Protein AF-A0AAV4AFS2-F1 (afdb_monomer)

Structure (mmCIF, N/CA/C/O backbone):
data_AF-A0AAV4AFS2-F1
#
_entry.id   AF-A0AAV4AFS2-F1
#
loop_
_atom_site.group_PDB
_atom_site.id
_atom_site.type_symbol
_atom_site.label_atom_id
_atom_site.label_alt_id
_atom_site.label_comp_id
_atom_site.label_asym_id
_atom_site.label_entity_id
_atom_site.label_seq_id
_atom_site.pdbx_PDB_ins_code
_atom_site.Cartn_x
_atom_site.Cartn_y
_atom_site.Cartn_z
_atom_site.occupancy
_atom_site.B_iso_or_equiv
_atom_site.auth_seq_id
_atom_site.auth_comp_id
_atom_site.auth_asym_id
_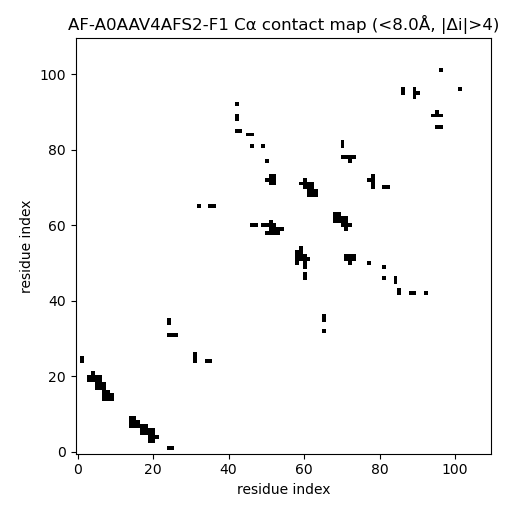atom_site.auth_atom_id
_atom_site.pdbx_PDB_model_num
ATOM 1 N N . MET A 1 1 ? 5.965 -12.114 -16.936 1.00 67.44 1 MET A N 1
ATOM 2 C CA . MET A 1 1 ? 5.368 -10.847 -17.420 1.00 67.44 1 MET A CA 1
ATOM 3 C C . MET A 1 1 ? 6.375 -9.740 -17.116 1.00 67.44 1 MET A C 1
ATOM 5 O O . MET A 1 1 ? 6.983 -9.823 -16.060 1.00 67.44 1 MET A O 1
ATOM 9 N N . TYR A 1 2 ? 6.639 -8.807 -18.039 1.00 82.06 2 TYR A N 1
ATOM 10 C CA . TYR A 1 2 ? 7.698 -7.776 -17.909 1.00 82.06 2 TYR A CA 1
ATOM 11 C C . TYR A 1 2 ? 9.147 -8.294 -17.784 1.00 82.06 2 TYR A C 1
ATOM 13 O O . TYR A 1 2 ? 9.970 -7.682 -17.113 1.00 82.06 2 TYR A O 1
ATOM 21 N N . TRP A 1 3 ? 9.475 -9.402 -18.455 1.00 81.25 3 TRP A N 1
ATOM 22 C CA . TRP A 1 3 ? 10.865 -9.861 -18.563 1.00 81.25 3 TRP A CA 1
ATOM 23 C C . TRP A 1 3 ? 11.647 -8.975 -19.545 1.00 81.25 3 TRP A C 1
ATOM 25 O O . TRP A 1 3 ? 11.050 -8.503 -20.514 1.00 81.25 3 TRP A O 1
ATOM 35 N N . GLU A 1 4 ? 12.938 -8.739 -19.280 1.00 86.75 4 GLU A N 1
ATOM 36 C CA . GLU A 1 4 ? 13.863 -8.009 -20.178 1.00 86.75 4 GLU A CA 1
ATOM 37 C C . GLU A 1 4 ? 13.342 -6.636 -20.650 1.00 86.75 4 GLU A C 1
ATOM 39 O O . GLU A 1 4 ? 13.499 -6.226 -21.798 1.00 86.75 4 GLU A O 1
ATOM 44 N N . GLN A 1 5 ? 12.674 -5.903 -19.759 1.00 87.81 5 GLN A N 1
ATOM 45 C CA . GLN A 1 5 ? 12.189 -4.559 -20.063 1.00 87.81 5 GLN A CA 1
ATOM 46 C C . GLN A 1 5 ? 13.352 -3.566 -20.079 1.00 87.81 5 GLN A C 1
ATOM 48 O O . GLN A 1 5 ? 14.145 -3.530 -19.144 1.00 87.81 5 GLN A O 1
ATOM 53 N N . THR A 1 6 ? 13.376 -2.680 -21.071 1.00 92.25 6 THR A N 1
ATOM 54 C CA . THR A 1 6 ? 14.278 -1.522 -21.104 1.00 92.25 6 THR A CA 1
ATOM 55 C C . THR A 1 6 ? 13.487 -0.223 -21.203 1.00 92.25 6 THR A C 1
ATOM 57 O O . THR A 1 6 ? 12.460 -0.183 -21.885 1.00 92.25 6 THR A O 1
ATOM 60 N N . ALA A 1 7 ? 13.980 0.858 -20.604 1.00 91.56 7 ALA A N 1
ATOM 61 C CA . ALA A 1 7 ? 13.413 2.197 -20.756 1.00 91.56 7 ALA A CA 1
ATOM 62 C C . ALA A 1 7 ? 14.498 3.249 -21.006 1.00 91.56 7 ALA A C 1
ATOM 64 O O . ALA A 1 7 ? 15.646 3.086 -20.600 1.00 91.56 7 ALA A O 1
ATOM 65 N N . ALA A 1 8 ? 14.113 4.348 -21.651 1.00 92.94 8 ALA A N 1
ATOM 66 C CA . ALA A 1 8 ? 14.942 5.531 -21.847 1.00 92.94 8 ALA A CA 1
ATOM 67 C C . ALA A 1 8 ? 14.123 6.785 -21.517 1.00 92.94 8 ALA A C 1
ATOM 69 O O . ALA A 1 8 ? 12.909 6.819 -21.733 1.00 92.94 8 ALA A O 1
ATOM 70 N N . MET A 1 9 ? 14.780 7.824 -21.008 1.00 91.69 9 MET A N 1
ATOM 71 C CA . MET A 1 9 ? 14.153 9.119 -20.752 1.00 91.69 9 MET A CA 1
ATOM 72 C C . MET A 1 9 ? 14.247 9.989 -22.004 1.00 91.69 9 MET A C 1
ATOM 74 O O . MET A 1 9 ? 15.318 10.108 -22.600 1.00 91.69 9 MET A O 1
ATOM 78 N N . ARG A 1 10 ? 13.138 10.624 -22.394 1.00 93.56 10 ARG A N 1
ATOM 79 C CA . ARG A 1 10 ? 13.121 11.633 -23.460 1.00 93.56 10 ARG A CA 1
ATOM 80 C C . ARG A 1 10 ? 12.899 13.013 -22.853 1.00 93.56 10 ARG A C 1
ATOM 82 O O . ARG A 1 10 ? 11.884 13.229 -22.198 1.00 93.56 10 ARG A O 1
ATOM 89 N N . ILE A 1 11 ? 13.830 13.929 -23.101 1.00 95.12 11 ILE A N 1
ATOM 90 C CA . ILE A 1 11 ? 13.741 15.342 -22.720 1.00 95.12 11 ILE A CA 1
ATOM 91 C C . ILE A 1 11 ? 13.826 16.148 -24.014 1.00 95.12 11 ILE A C 1
ATOM 93 O O . ILE A 1 11 ? 14.837 16.090 -24.715 1.00 95.12 11 ILE A O 1
ATOM 97 N N . GLU A 1 12 ? 12.745 16.854 -24.347 1.00 94.00 12 GLU A N 1
ATOM 98 C CA . GLU A 1 12 ? 12.582 17.538 -25.637 1.00 94.00 12 GLU A CA 1
ATOM 99 C C . GLU A 1 12 ? 12.870 16.583 -26.816 1.00 94.00 12 GLU A C 1
ATOM 101 O O . GLU A 1 12 ? 12.213 15.549 -26.957 1.00 94.00 12 GLU A O 1
ATOM 106 N N . ASN A 1 13 ? 13.884 16.899 -27.629 1.00 93.88 13 ASN A N 1
ATOM 107 C CA . ASN A 1 13 ? 14.306 16.120 -28.794 1.00 93.88 13 ASN A CA 1
ATOM 108 C C . ASN A 1 13 ? 15.500 15.192 -28.510 1.00 93.88 13 ASN A C 1
ATOM 110 O O . ASN A 1 13 ? 16.080 14.640 -29.444 1.00 93.88 13 ASN A O 1
ATOM 114 N N . LYS A 1 14 ? 15.901 15.021 -27.244 1.00 94.75 14 LYS A N 1
ATOM 115 C CA . LYS A 1 14 ? 16.997 14.128 -26.847 1.00 94.75 14 LYS A CA 1
ATOM 116 C C . LYS A 1 14 ? 16.454 12.922 -26.088 1.00 94.75 14 LYS A C 1
ATOM 118 O O . LYS A 1 14 ? 15.646 13.061 -25.172 1.00 94.75 14 LYS A O 1
ATOM 123 N N . THR A 1 15 ? 16.938 11.736 -26.442 1.00 95.94 15 THR A N 1
ATOM 124 C CA . THR A 1 15 ? 16.624 10.478 -25.754 1.00 95.94 15 THR A CA 1
ATOM 125 C C . THR A 1 15 ? 17.893 9.925 -25.120 1.00 95.94 15 THR A C 1
ATOM 127 O O . THR A 1 15 ? 18.946 9.910 -25.758 1.00 95.94 15 THR A O 1
ATOM 130 N N . SER A 1 16 ? 17.809 9.514 -23.854 1.00 95.25 16 SER A N 1
ATOM 131 C CA . SER A 1 16 ? 18.915 8.859 -23.155 1.00 95.25 16 SER A CA 1
ATOM 132 C C . SER A 1 16 ? 19.219 7.486 -23.757 1.00 95.25 16 SER A C 1
ATOM 134 O O . SER A 1 16 ? 18.454 6.950 -24.558 1.00 95.25 16 SER A O 1
ATOM 136 N N . THR A 1 17 ? 20.306 6.862 -23.314 1.00 95.88 17 THR A N 1
ATOM 137 C CA . THR A 1 17 ? 20.506 5.432 -23.555 1.00 95.88 17 THR A CA 1
ATOM 138 C C . THR A 1 17 ? 19.410 4.616 -22.870 1.00 95.88 17 THR A C 1
ATOM 140 O O . THR A 1 17 ? 18.842 5.034 -21.852 1.00 95.88 17 THR A O 1
ATOM 143 N N . PHE A 1 18 ? 19.102 3.460 -23.453 1.00 94.31 18 PHE A N 1
ATOM 144 C CA . PHE A 1 18 ? 18.205 2.486 -22.847 1.00 94.31 18 PHE A CA 1
ATOM 145 C C . PHE A 1 18 ? 18.883 1.825 -21.650 1.00 94.31 18 PHE A C 1
ATOM 147 O O . PHE A 1 18 ? 20.070 1.503 -21.698 1.00 94.31 18 PHE A O 1
ATOM 154 N N . GLN A 1 19 ? 18.113 1.631 -20.585 1.00 92.94 19 GLN A N 1
ATOM 155 C CA . GLN A 1 19 ? 18.536 0.925 -19.385 1.00 92.94 19 GLN A CA 1
ATOM 156 C C . GLN A 1 19 ? 17.535 -0.160 -19.017 1.00 92.94 19 GLN A C 1
ATOM 158 O O . GLN A 1 19 ? 16.328 0.019 -19.198 1.00 92.94 19 GLN A O 1
ATOM 163 N N . ASP A 1 20 ? 18.043 -1.252 -18.457 1.00 93.31 20 ASP A N 1
ATOM 164 C CA . ASP A 1 20 ? 17.226 -2.364 -17.988 1.00 93.31 20 ASP A CA 1
ATOM 165 C C . ASP A 1 20 ? 16.371 -1.953 -16.784 1.00 93.31 20 ASP A C 1
ATOM 167 O O . ASP A 1 20 ? 16.862 -1.446 -15.769 1.00 93.31 20 ASP A O 1
ATOM 171 N N . ILE A 1 21 ? 15.075 -2.233 -16.872 1.00 91.00 21 ILE A N 1
ATOM 172 C CA . ILE A 1 21 ? 14.127 -2.064 -15.779 1.00 91.00 21 ILE A CA 1
ATOM 173 C C . ILE A 1 21 ? 14.147 -3.325 -14.923 1.00 91.00 21 ILE A C 1
ATOM 175 O O . ILE A 1 21 ? 13.644 -4.378 -15.306 1.00 91.00 21 ILE A O 1
ATOM 179 N N . LYS A 1 22 ? 14.718 -3.201 -13.723 1.00 88.56 22 LYS A N 1
ATOM 180 C CA . LYS A 1 22 ? 14.829 -4.310 -12.761 1.00 88.56 22 LYS A CA 1
ATOM 181 C C . LYS A 1 22 ? 13.601 -4.469 -11.865 1.00 88.56 22 LYS A C 1
ATOM 183 O O . LYS A 1 22 ? 13.382 -5.545 -11.317 1.00 88.56 22 LYS A O 1
ATOM 188 N N . ARG A 1 23 ? 12.844 -3.389 -11.646 1.00 87.38 23 ARG A N 1
ATOM 189 C CA . ARG A 1 23 ? 11.673 -3.341 -10.758 1.00 87.38 23 ARG A CA 1
ATOM 190 C C . ARG A 1 23 ? 10.653 -2.344 -11.289 1.00 87.38 23 ARG A C 1
ATOM 192 O O . ARG A 1 23 ? 11.033 -1.304 -11.819 1.00 87.38 23 ARG A O 1
ATOM 199 N N . GLY A 1 24 ? 9.379 -2.653 -11.081 1.00 88.38 24 GLY A N 1
ATOM 200 C CA . GLY A 1 24 ? 8.256 -1.809 -11.470 1.00 88.38 24 GLY A CA 1
ATOM 201 C C . GLY A 1 24 ? 7.340 -2.479 -12.488 1.00 88.38 24 GLY A C 1
ATOM 202 O O . GLY A 1 24 ? 7.606 -3.572 -12.984 1.00 88.38 24 GLY A O 1
ATOM 203 N N . VAL A 1 25 ? 6.240 -1.796 -12.778 1.00 90.00 25 VAL A N 1
ATOM 204 C CA . VAL A 1 25 ? 5.266 -2.179 -13.803 1.00 90.00 25 VAL A CA 1
ATOM 205 C C . VAL A 1 25 ? 5.343 -1.192 -14.966 1.00 90.00 25 VAL A C 1
ATOM 207 O O . VAL A 1 25 ? 5.747 -0.039 -14.797 1.00 90.00 25 VAL A O 1
ATOM 210 N N . ARG A 1 26 ? 4.966 -1.623 -16.172 1.00 89.00 26 ARG A N 1
ATOM 211 C CA . ARG A 1 26 ? 5.058 -0.777 -17.367 1.00 89.00 26 ARG A CA 1
ATOM 212 C C . ARG A 1 26 ? 3.982 0.312 -17.348 1.00 89.00 26 ARG A C 1
ATOM 214 O O . ARG A 1 26 ? 2.793 0.006 -17.429 1.00 89.00 26 ARG A O 1
ATOM 221 N N . GLN A 1 27 ? 4.368 1.583 -17.309 1.00 85.94 27 GLN A N 1
ATOM 222 C CA . GLN A 1 27 ? 3.399 2.680 -17.396 1.00 85.94 27 GLN A CA 1
ATOM 223 C C . GLN A 1 27 ? 2.628 2.642 -18.727 1.00 85.94 27 GLN A C 1
ATOM 225 O O . GLN A 1 27 ? 3.203 2.375 -19.783 1.00 85.94 27 GLN A O 1
ATOM 230 N N . GLY A 1 28 ? 1.312 2.861 -18.665 1.00 87.38 28 GLY A N 1
ATOM 231 C CA . GLY A 1 28 ? 0.414 2.789 -19.823 1.00 87.38 28 GLY A CA 1
ATOM 232 C C . GLY A 1 28 ? 0.039 1.371 -20.274 1.00 87.38 28 GLY A C 1
ATOM 233 O O . GLY A 1 28 ? -0.709 1.219 -21.235 1.00 87.38 28 GLY A O 1
ATOM 234 N N . CYS A 1 29 ? 0.529 0.320 -19.606 1.00 90.94 29 CYS A N 1
ATOM 235 C CA . CYS A 1 29 ? 0.062 -1.041 -19.863 1.00 90.94 29 CYS A CA 1
ATOM 236 C C . CYS A 1 29 ? -1.244 -1.312 -19.107 1.00 90.94 29 CYS A C 1
ATOM 238 O O . CYS A 1 29 ? -1.328 -1.062 -17.909 1.00 90.94 29 CYS A O 1
ATOM 240 N N . VAL A 1 30 ? -2.226 -1.889 -19.803 1.00 93.06 30 VAL A N 1
ATOM 241 C CA . VAL A 1 30 ? -3.559 -2.208 -19.259 1.00 93.06 30 VAL A CA 1
ATOM 242 C C . VAL A 1 30 ? -3.501 -3.176 -18.071 1.00 93.06 30 VAL A C 1
ATOM 244 O O . VAL A 1 30 ? -4.333 -3.078 -17.185 1.00 93.06 30 VAL A O 1
ATOM 247 N N . LEU A 1 31 ? -2.497 -4.061 -18.016 1.00 91.75 31 LEU A N 1
ATOM 248 C CA . LEU A 1 31 ? -2.333 -5.043 -16.932 1.00 91.75 31 LEU A CA 1
ATOM 249 C C . LEU A 1 31 ? -1.543 -4.516 -15.726 1.00 91.75 31 LEU A C 1
ATOM 251 O O . LEU A 1 31 ? -1.517 -5.158 -14.678 1.00 91.75 31 LEU A O 1
ATOM 255 N N . SER A 1 32 ? -0.860 -3.375 -15.863 1.00 92.19 32 SER A N 1
ATOM 256 C CA . SER A 1 32 ? -0.051 -2.816 -14.774 1.00 92.19 32 SER A CA 1
ATOM 257 C C . SER A 1 32 ? -0.861 -2.506 -13.512 1.00 92.19 32 SER A C 1
ATOM 259 O O . SER A 1 32 ? -0.360 -2.829 -12.434 1.00 92.19 32 SER A O 1
ATOM 261 N N . PRO A 1 33 ? -2.077 -1.924 -13.601 1.00 91.19 33 PRO A N 1
ATOM 262 C CA . PRO A 1 33 ? -2.921 -1.700 -12.431 1.00 91.19 33 PRO A CA 1
ATOM 263 C C . PRO A 1 33 ? -3.260 -3.001 -11.701 1.00 91.19 33 PRO A C 1
ATOM 265 O O . PRO A 1 33 ? -3.011 -3.092 -10.505 1.00 91.19 33 PRO A O 1
ATOM 268 N N . ASP A 1 34 ? -3.718 -4.032 -12.417 1.00 92.06 34 ASP A N 1
ATOM 269 C CA . ASP A 1 34 ? -4.113 -5.312 -11.810 1.00 92.06 34 ASP A CA 1
ATOM 270 C C . ASP A 1 34 ? -2.939 -6.000 -11.106 1.00 92.06 34 ASP A C 1
ATOM 272 O O . ASP A 1 34 ? -3.069 -6.506 -9.990 1.00 92.06 34 ASP A O 1
ATOM 276 N N . LEU A 1 35 ? -1.759 -5.981 -11.735 1.00 91.44 35 LEU A N 1
ATOM 277 C CA . LEU A 1 35 ? -0.540 -6.517 -11.136 1.00 91.44 35 LEU A CA 1
ATOM 278 C C . LEU A 1 35 ? -0.138 -5.759 -9.873 1.00 91.44 35 LEU A C 1
ATOM 280 O O . LEU A 1 35 ? 0.254 -6.381 -8.886 1.00 91.44 35 LEU A O 1
ATOM 284 N N . PHE A 1 36 ? -0.217 -4.429 -9.900 1.00 90.88 36 PHE A N 1
ATOM 285 C CA . PHE A 1 36 ? 0.107 -3.615 -8.737 1.00 90.88 36 PHE A CA 1
ATOM 286 C C . PHE A 1 36 ? -0.898 -3.841 -7.601 1.00 90.88 36 PHE A C 1
ATOM 288 O O . PHE A 1 36 ? -0.486 -4.003 -6.454 1.00 90.88 36 PHE A O 1
ATOM 295 N N . SER A 1 37 ? -2.192 -3.947 -7.913 1.00 91.88 37 SER A N 1
ATOM 296 C CA . SER A 1 37 ? -3.240 -4.281 -6.945 1.00 91.88 37 SER A CA 1
ATOM 297 C C . SER A 1 37 ? -3.039 -5.661 -6.317 1.00 91.88 37 SER A C 1
ATOM 299 O O . SER A 1 37 ? -3.149 -5.799 -5.102 1.00 91.88 37 SER A O 1
ATOM 301 N N . LEU A 1 38 ? -2.684 -6.683 -7.103 1.00 92.00 38 LEU A N 1
ATOM 302 C CA . LEU A 1 38 ? -2.359 -8.009 -6.566 1.00 92.00 38 LEU A CA 1
ATOM 303 C C . LEU A 1 38 ? -1.121 -7.968 -5.659 1.00 92.00 38 LEU A C 1
ATOM 305 O O . LEU A 1 38 ? -1.061 -8.652 -4.639 1.00 92.00 38 LEU A O 1
ATOM 309 N N . TYR A 1 39 ? -0.124 -7.167 -6.026 1.00 91.06 39 TYR A N 1
ATOM 310 C CA . TYR A 1 39 ? 1.094 -7.020 -5.240 1.00 91.06 39 TYR A CA 1
ATOM 311 C C . TYR A 1 39 ? 0.845 -6.320 -3.901 1.00 91.06 39 TYR A C 1
ATOM 313 O O . TYR A 1 39 ? 1.311 -6.791 -2.862 1.00 91.06 39 TYR A O 1
ATOM 321 N N . SER A 1 40 ? 0.086 -5.221 -3.911 1.00 91.62 40 SER A N 1
ATOM 322 C CA . SER A 1 40 ? -0.281 -4.490 -2.697 1.00 91.62 40 SER A CA 1
ATOM 323 C C . SER A 1 40 ? -1.202 -5.314 -1.797 1.00 91.62 40 SER A C 1
ATOM 325 O O . SER A 1 40 ? -1.071 -5.262 -0.578 1.00 91.62 40 SER A O 1
ATOM 327 N N . GLU A 1 41 ? -2.062 -6.157 -2.367 1.00 92.50 41 GLU A N 1
ATOM 328 C CA . GLU A 1 41 ? -2.890 -7.103 -1.618 1.00 92.50 41 GLU A CA 1
ATOM 329 C C . GLU A 1 41 ? -2.064 -8.057 -0.743 1.00 92.50 41 GLU A C 1
ATOM 331 O O . GLU A 1 41 ? -2.418 -8.292 0.409 1.00 92.50 41 GLU A O 1
ATOM 336 N N . ILE A 1 42 ? -0.918 -8.546 -1.228 1.00 91.31 42 ILE A N 1
ATOM 337 C CA . ILE A 1 42 ? -0.028 -9.417 -0.439 1.00 91.31 42 ILE A CA 1
ATOM 338 C C . ILE A 1 42 ? 0.484 -8.705 0.822 1.00 91.31 42 ILE A C 1
ATOM 340 O O . ILE A 1 42 ? 0.616 -9.336 1.866 1.00 91.31 42 ILE A O 1
ATOM 344 N N . ILE A 1 43 ? 0.766 -7.405 0.730 1.00 91.88 43 ILE A N 1
ATOM 345 C CA . ILE A 1 43 ? 1.234 -6.585 1.858 1.00 91.88 43 ILE A CA 1
ATOM 346 C C . ILE A 1 43 ? 0.085 -6.356 2.847 1.00 91.88 43 ILE A C 1
ATOM 348 O O . ILE A 1 43 ? 0.258 -6.495 4.057 1.00 91.88 43 ILE A O 1
ATOM 352 N N . MET A 1 44 ? -1.099 -6.044 2.320 1.00 93.00 44 MET A N 1
ATOM 353 C CA . MET A 1 44 ? -2.256 -5.612 3.105 1.00 93.00 44 MET A CA 1
ATOM 354 C C . MET A 1 44 ? -2.985 -6.760 3.804 1.00 93.00 44 MET A C 1
ATOM 356 O O . MET A 1 44 ? -3.617 -6.531 4.831 1.00 93.00 44 MET A O 1
ATOM 360 N N . ARG A 1 45 ? -2.853 -8.002 3.323 1.00 91.94 45 ARG A N 1
ATOM 361 C CA . ARG A 1 45 ? -3.413 -9.196 3.985 1.00 91.94 45 ARG A CA 1
ATOM 362 C C . ARG A 1 45 ? -2.984 -9.349 5.438 1.00 91.94 45 ARG A C 1
ATOM 364 O O . ARG A 1 45 ? -3.755 -9.834 6.260 1.00 91.94 45 ARG A O 1
ATOM 371 N N . ASN A 1 46 ? -1.786 -8.882 5.786 1.00 90.19 46 ASN A N 1
ATOM 372 C CA . ASN A 1 46 ? -1.315 -8.911 7.169 1.00 90.19 46 ASN A CA 1
ATOM 373 C C . ASN A 1 46 ? -2.131 -8.005 8.103 1.00 90.19 46 ASN A C 1
ATOM 375 O O . ASN A 1 46 ? -2.044 -8.162 9.315 1.00 90.19 46 ASN A O 1
ATOM 379 N N . LEU A 1 47 ? -2.942 -7.087 7.568 1.00 92.56 47 LEU A N 1
ATOM 380 C CA . LEU A 1 47 ? -3.802 -6.206 8.352 1.00 92.56 47 LEU A CA 1
ATOM 381 C C . LEU A 1 47 ? -5.182 -6.822 8.619 1.00 92.56 47 LEU A C 1
ATOM 383 O O . LEU A 1 47 ? -5.881 -6.307 9.481 1.00 92.56 47 LEU A O 1
ATOM 387 N N . GLU A 1 48 ? -5.605 -7.903 7.950 1.00 87.19 48 GLU A N 1
ATOM 388 C CA . GLU A 1 48 ? -6.991 -8.420 8.037 1.00 87.19 48 GLU A CA 1
ATOM 389 C C . GLU A 1 48 ? -7.466 -8.684 9.477 1.00 87.19 48 GLU A C 1
ATOM 391 O O . GLU A 1 48 ? -8.617 -8.412 9.816 1.00 87.19 48 GLU A O 1
ATOM 396 N N . ASN A 1 49 ? -6.564 -9.151 10.345 1.00 86.94 49 ASN A N 1
ATOM 397 C CA . ASN A 1 49 ? -6.868 -9.481 11.740 1.00 86.94 49 ASN A CA 1
ATOM 398 C C . ASN A 1 49 ? -6.594 -8.330 12.726 1.00 86.94 49 ASN A C 1
ATOM 400 O O . ASN A 1 49 ? -6.684 -8.527 13.939 1.00 86.94 49 ASN A O 1
ATOM 404 N N . HIS A 1 50 ? -6.243 -7.138 12.235 1.00 92.94 50 HIS A N 1
ATOM 405 C CA . HIS A 1 50 ? -5.931 -5.986 13.077 1.00 92.94 50 HIS A CA 1
ATOM 406 C C . HIS A 1 50 ? -7.136 -5.056 13.284 1.00 92.94 50 HIS A C 1
ATOM 408 O O . HIS A 1 50 ? -7.977 -4.914 12.386 1.00 92.94 50 HIS A O 1
ATOM 414 N N . PRO A 1 51 ? -7.218 -4.380 14.448 1.00 91.62 51 PRO A N 1
ATOM 415 C CA . PRO A 1 51 ? -8.298 -3.446 14.744 1.00 91.62 51 PRO A CA 1
ATOM 416 C C . PRO A 1 51 ? -8.420 -2.339 13.692 1.00 91.62 51 PRO A C 1
ATOM 418 O O . PRO A 1 51 ? -7.423 -1.778 13.244 1.00 91.62 51 PRO A O 1
ATOM 421 N N . GLY A 1 52 ? -9.658 -2.035 13.321 1.00 93.88 52 GLY A N 1
ATOM 422 C CA . GLY A 1 52 ? -10.053 -0.892 12.508 1.00 93.88 52 GLY A CA 1
ATOM 423 C C . GLY A 1 52 ? -11.325 -0.272 13.075 1.00 93.88 52 GLY A C 1
ATOM 424 O O . GLY A 1 52 ? -11.619 -0.410 14.261 1.00 93.88 52 GLY A O 1
ATOM 425 N N . ILE A 1 53 ? -12.105 0.384 12.224 1.00 94.38 53 ILE A N 1
ATOM 426 C CA . ILE A 1 53 ? -13.431 0.897 12.580 1.00 94.38 53 ILE A CA 1
ATOM 427 C C . ILE A 1 53 ? -14.528 -0.066 12.122 1.00 94.38 53 ILE A C 1
ATOM 429 O O . ILE A 1 53 ? -14.413 -0.711 11.080 1.00 94.38 53 ILE A O 1
ATOM 433 N N . LYS A 1 54 ? -15.633 -0.146 12.870 1.00 94.12 54 LYS A N 1
ATOM 434 C CA . LYS A 1 54 ? -16.800 -0.943 12.465 1.00 94.12 54 LYS A CA 1
ATOM 435 C C . LYS A 1 54 ? -17.758 -0.129 11.601 1.00 94.12 54 LYS A C 1
ATOM 437 O O . LYS A 1 54 ? -18.354 0.836 12.072 1.00 94.12 5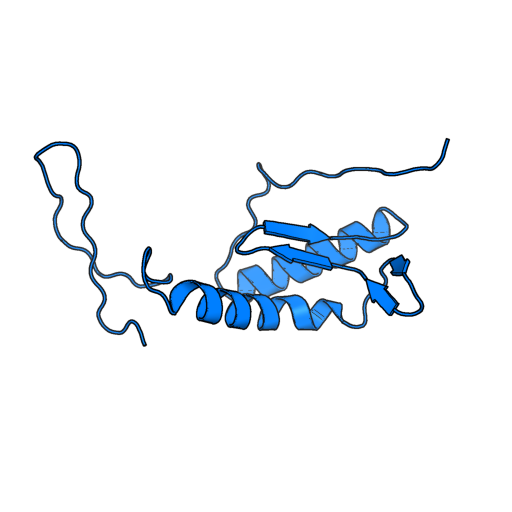4 LYS A O 1
ATOM 442 N N . VAL A 1 55 ? -17.984 -0.572 10.367 1.00 92.88 55 VAL A N 1
ATOM 443 C CA . VAL A 1 55 ? -18.962 0.014 9.438 1.00 92.88 55 VAL A CA 1
ATOM 444 C C . VAL A 1 55 ? -19.860 -1.101 8.916 1.00 92.88 55 VAL A C 1
ATOM 446 O O . VAL A 1 55 ? -19.383 -2.065 8.328 1.00 92.88 55 VAL A O 1
ATOM 449 N N . GLY A 1 56 ? -21.168 -1.019 9.180 1.00 93.50 56 GLY A N 1
ATOM 450 C CA . GLY A 1 56 ? -22.123 -2.041 8.722 1.00 93.50 56 GLY A CA 1
ATOM 451 C C . GLY A 1 56 ? -21.823 -3.461 9.227 1.00 93.50 56 GLY A C 1
ATOM 452 O O . GLY A 1 56 ? -22.116 -4.430 8.537 1.00 93.50 56 GLY A O 1
ATOM 453 N N . GLY A 1 57 ? -21.194 -3.592 10.402 1.00 92.31 57 GLY A N 1
ATOM 454 C CA . GLY A 1 57 ? -20.777 -4.881 10.970 1.00 92.31 57 GLY A CA 1
ATOM 455 C C . GLY A 1 57 ? -19.436 -5.415 10.452 1.00 92.31 57 GLY A C 1
ATOM 456 O O . GLY A 1 57 ? -18.962 -6.424 10.966 1.00 92.31 57 GLY A O 1
ATOM 457 N N . GLN A 1 58 ? -18.798 -4.735 9.497 1.00 92.44 58 GLN A N 1
ATOM 458 C CA . GLN A 1 58 ? -17.481 -5.094 8.972 1.00 92.44 58 GLN A CA 1
ATOM 459 C C . GLN A 1 58 ? -16.385 -4.251 9.626 1.00 92.44 58 GLN A C 1
ATOM 461 O O . GLN A 1 58 ? -16.588 -3.069 9.905 1.00 92.44 58 GLN A O 1
ATOM 466 N N . ASN A 1 59 ? -15.225 -4.861 9.871 1.00 93.25 59 ASN A N 1
ATOM 467 C CA . ASN A 1 59 ? -14.031 -4.162 10.335 1.00 93.25 59 ASN A CA 1
ATOM 468 C C . ASN A 1 59 ? -13.289 -3.569 9.133 1.00 93.25 59 ASN A C 1
ATOM 470 O O . ASN A 1 59 ? -12.884 -4.309 8.240 1.00 93.25 59 ASN A O 1
ATOM 474 N N . ILE A 1 60 ? -13.106 -2.252 9.118 1.00 94.81 60 ILE A N 1
ATOM 475 C CA . ILE A 1 60 ? -12.390 -1.531 8.065 1.00 94.81 60 ILE A CA 1
ATOM 476 C C . ILE A 1 60 ? -11.179 -0.856 8.695 1.00 94.81 60 ILE A C 1
ATOM 478 O O . ILE A 1 60 ? -11.326 0.061 9.500 1.00 94.81 60 ILE A O 1
ATOM 482 N N . ASN A 1 61 ? -9.982 -1.292 8.313 1.00 96.25 61 ASN A N 1
ATOM 483 C CA . ASN A 1 61 ? -8.722 -0.696 8.769 1.00 96.25 61 ASN A CA 1
ATOM 484 C C . ASN A 1 61 ? -7.881 -0.096 7.634 1.00 96.25 61 ASN A C 1
ATOM 486 O O . ASN A 1 61 ? -6.886 0.578 7.899 1.00 96.25 61 ASN A O 1
ATOM 490 N N . ASN A 1 62 ? -8.280 -0.304 6.376 1.00 95.12 62 ASN A N 1
ATOM 491 C CA . ASN A 1 62 ? -7.636 0.302 5.221 1.00 95.12 62 ASN A CA 1
ATOM 492 C C . ASN A 1 62 ? -8.631 0.574 4.081 1.00 95.12 62 ASN A C 1
ATOM 494 O O . ASN A 1 62 ? -9.597 -0.166 3.897 1.00 95.12 62 ASN A O 1
ATOM 498 N N . LEU A 1 63 ? -8.372 1.629 3.310 1.00 93.75 63 LEU A N 1
ATOM 499 C CA . LEU A 1 63 ? -9.005 1.932 2.025 1.00 93.75 63 LEU A CA 1
ATOM 500 C C . LEU A 1 63 ? -7.900 2.152 0.996 1.00 93.75 63 LEU A C 1
ATOM 502 O O . LEU A 1 63 ? -6.873 2.750 1.315 1.00 93.75 63 LEU A O 1
ATOM 506 N N . ARG A 1 64 ? -8.088 1.661 -0.228 1.00 92.69 64 ARG A N 1
ATOM 507 C CA . ARG A 1 64 ? -7.022 1.611 -1.234 1.00 92.69 64 ARG A CA 1
ATOM 508 C C . ARG A 1 64 ? -7.536 2.062 -2.587 1.00 92.69 64 ARG A C 1
ATOM 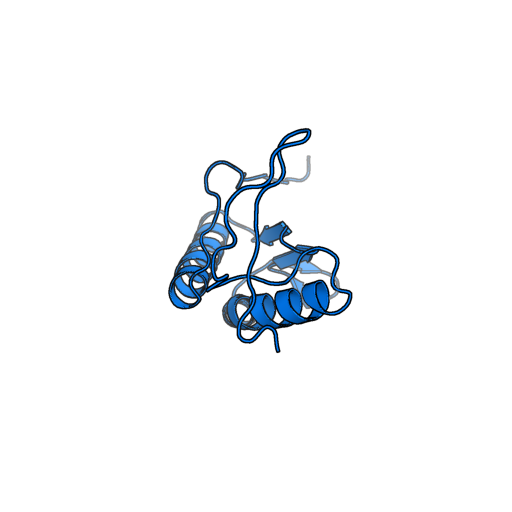510 O O . ARG A 1 64 ? -8.603 1.625 -3.016 1.00 92.69 64 ARG A O 1
ATOM 517 N N . TYR A 1 65 ? -6.755 2.895 -3.259 1.00 89.94 65 TYR A N 1
ATOM 518 C CA . TYR A 1 65 ? -7.015 3.323 -4.622 1.00 89.94 65 TYR A CA 1
ATOM 519 C C . TYR A 1 65 ? -5.694 3.495 -5.368 1.00 89.94 65 TYR A C 1
ATOM 521 O O . TYR A 1 65 ? -4.927 4.401 -5.066 1.00 89.94 65 TYR A O 1
ATOM 529 N N . ALA A 1 66 ? -5.432 2.627 -6.349 1.00 86.12 66 ALA A N 1
ATOM 530 C CA . ALA A 1 66 ? -4.131 2.554 -7.015 1.00 86.12 66 ALA A CA 1
ATOM 531 C C . ALA A 1 66 ? -2.979 2.468 -5.987 1.00 86.12 66 ALA A C 1
ATOM 533 O O . ALA A 1 66 ? -2.955 1.524 -5.194 1.00 86.12 66 ALA A O 1
ATOM 534 N N . ASP A 1 67 ? -2.036 3.412 -6.014 1.00 83.06 67 ASP A N 1
ATOM 535 C CA . ASP A 1 67 ? -0.919 3.548 -5.076 1.00 83.06 67 ASP A CA 1
ATOM 536 C C . ASP A 1 67 ? -1.264 4.293 -3.779 1.00 83.06 67 ASP A C 1
ATOM 538 O O . ASP A 1 67 ? -0.525 4.173 -2.800 1.00 83.06 67 ASP A O 1
ATOM 542 N N . ASP A 1 68 ? -2.406 4.977 -3.719 1.00 90.19 68 ASP A N 1
ATOM 543 C CA . ASP A 1 68 ? -2.864 5.654 -2.511 1.00 90.19 68 ASP A CA 1
ATOM 544 C C . ASP A 1 68 ? -3.534 4.668 -1.543 1.00 90.19 68 ASP A C 1
ATOM 546 O O . ASP A 1 68 ? -4.415 3.877 -1.898 1.00 90.19 68 ASP A O 1
ATOM 550 N N . THR A 1 69 ? -3.127 4.725 -0.274 1.00 93.38 69 THR A N 1
ATOM 551 C CA . THR A 1 69 ? -3.705 3.927 0.814 1.00 93.38 69 THR A CA 1
ATOM 552 C C . THR A 1 69 ? -4.015 4.812 2.013 1.00 93.38 69 THR A C 1
ATOM 554 O O . THR A 1 69 ? -3.173 5.585 2.462 1.00 93.38 69 THR A O 1
ATOM 557 N N . VAL A 1 70 ? -5.210 4.646 2.572 1.00 95.75 70 VAL A N 1
ATOM 558 C CA . VAL A 1 70 ? -5.632 5.248 3.838 1.00 95.75 70 VAL A CA 1
ATOM 559 C C . VAL A 1 70 ? -5.699 4.149 4.887 1.00 95.75 70 VAL A C 1
ATOM 561 O O . VAL A 1 70 ? -6.394 3.159 4.680 1.00 95.75 70 VAL A O 1
ATOM 564 N N . LEU A 1 71 ? -5.012 4.332 6.014 1.00 96.62 71 LEU A N 1
ATOM 565 C CA . LEU A 1 71 ? -5.140 3.477 7.195 1.00 96.62 71 LEU A CA 1
ATOM 566 C C . LEU A 1 71 ? -6.096 4.123 8.197 1.00 96.62 71 LEU A C 1
ATOM 568 O O . LEU A 1 71 ? -6.088 5.341 8.368 1.00 96.62 71 LEU A O 1
ATOM 572 N N . ILE A 1 72 ? -6.928 3.310 8.847 1.00 96.38 72 ILE A N 1
ATOM 573 C CA . ILE A 1 72 ? -7.994 3.786 9.732 1.00 96.38 72 ILE A CA 1
ATOM 574 C C . ILE A 1 72 ? -7.986 2.974 11.027 1.00 96.38 72 ILE A C 1
ATOM 576 O O . ILE A 1 72 ? -8.023 1.747 10.996 1.00 96.38 72 ILE A O 1
ATOM 580 N N . ALA A 1 73 ? -7.983 3.664 12.165 1.00 96.19 73 ALA A N 1
ATOM 581 C CA . ALA A 1 73 ? -8.105 3.067 13.491 1.00 96.19 73 ALA A CA 1
ATOM 582 C C . ALA A 1 73 ? -8.835 4.024 14.447 1.00 96.19 73 ALA A C 1
ATOM 584 O O . ALA A 1 73 ? -8.923 5.223 14.185 1.00 96.19 73 ALA A O 1
ATOM 585 N N . GLU A 1 74 ? -9.346 3.500 15.564 1.00 94.88 74 GLU A N 1
ATOM 586 C CA . GLU A 1 74 ? -10.065 4.293 16.577 1.00 94.88 74 GLU A CA 1
ATOM 587 C C . GLU A 1 74 ? -9.136 5.153 17.448 1.00 94.88 74 GLU A C 1
ATOM 589 O O . GLU A 1 74 ? -9.575 6.135 18.045 1.00 94.88 74 GLU A O 1
ATOM 594 N N . ASN A 1 75 ? -7.855 4.791 17.536 1.00 94.44 75 ASN A N 1
ATOM 595 C CA . ASN A 1 75 ? -6.864 5.475 18.359 1.00 94.44 75 ASN A CA 1
ATOM 596 C C . ASN A 1 75 ? -5.491 5.520 17.667 1.00 94.44 75 ASN A C 1
ATOM 598 O O . ASN A 1 75 ? -5.233 4.827 16.678 1.00 94.44 75 ASN A O 1
ATOM 602 N N . LYS A 1 76 ? -4.608 6.372 18.195 1.00 95.50 76 LYS A N 1
ATOM 603 C CA . LYS A 1 76 ? -3.271 6.615 17.642 1.00 95.50 76 LYS A CA 1
ATOM 604 C C . LYS A 1 76 ? -2.381 5.376 17.737 1.00 95.50 76 LYS A C 1
ATOM 606 O O . LYS A 1 76 ? -1.596 5.120 16.828 1.00 95.50 76 LYS A O 1
ATOM 611 N N . GLU A 1 77 ? -2.477 4.633 18.831 1.00 96.00 77 GLU A N 1
ATOM 612 C CA . GLU A 1 77 ? -1.648 3.465 19.111 1.00 96.00 77 GLU A CA 1
ATOM 613 C C . GLU A 1 77 ? -1.906 2.356 18.088 1.00 96.00 77 GLU A C 1
ATOM 615 O O . GLU A 1 77 ? -0.964 1.779 17.545 1.00 96.00 77 GLU A O 1
ATOM 620 N N . ASP A 1 7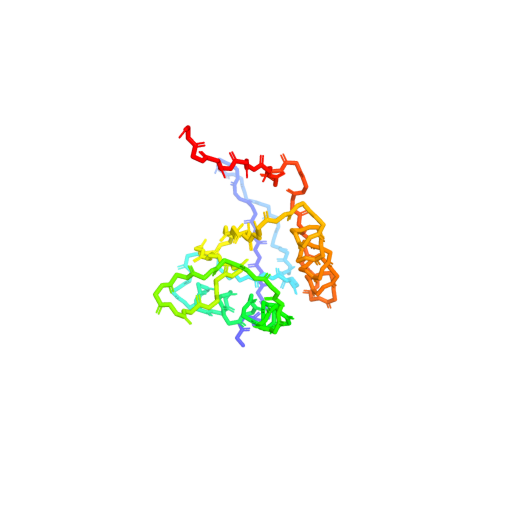8 ? -3.172 2.093 17.777 1.00 95.94 78 ASP A N 1
ATOM 621 C CA . ASP A 1 78 ? -3.570 1.112 16.774 1.00 95.94 78 ASP A CA 1
ATOM 622 C C . ASP A 1 78 ? -3.251 1.595 15.357 1.00 95.94 78 ASP A C 1
ATOM 624 O O . ASP A 1 78 ? -2.739 0.808 14.560 1.00 95.94 78 ASP A O 1
ATOM 628 N N . LEU A 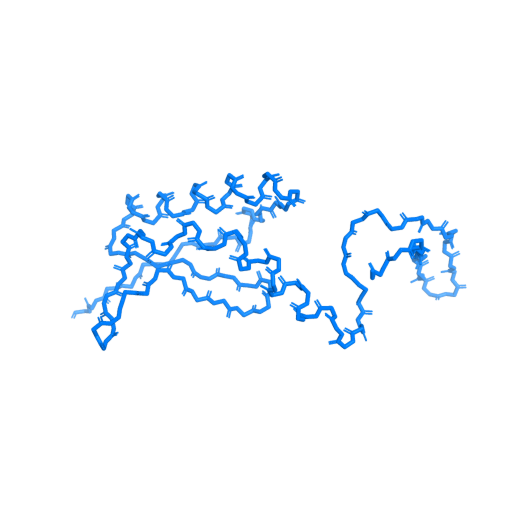1 79 ? -3.420 2.891 15.061 1.00 97.00 79 LEU A N 1
ATOM 629 C CA . LEU A 1 79 ? -2.983 3.463 13.782 1.00 97.00 79 LEU A CA 1
ATOM 630 C C . LEU A 1 79 ? -1.473 3.277 13.570 1.00 97.00 79 LEU A C 1
ATOM 632 O O . LEU A 1 79 ? -1.044 2.871 12.490 1.00 97.00 79 LEU A O 1
ATOM 636 N N . GLN A 1 80 ? -0.663 3.520 14.605 1.00 96.50 80 GLN A N 1
ATOM 637 C CA . GLN A 1 80 ? 0.787 3.335 14.535 1.00 96.50 80 GLN A CA 1
ATOM 638 C C . GLN A 1 80 ? 1.164 1.862 14.332 1.00 96.50 80 GLN A C 1
ATOM 640 O O . GLN A 1 80 ? 2.087 1.573 13.572 1.00 96.50 80 GLN A O 1
ATOM 645 N N . LYS A 1 81 ? 0.453 0.918 14.966 1.00 95.94 81 LYS A N 1
ATOM 646 C CA . LYS A 1 81 ? 0.666 -0.521 14.731 1.00 95.94 81 LYS A CA 1
ATOM 647 C C . LYS A 1 81 ? 0.389 -0.892 13.275 1.00 95.94 81 LYS A C 1
ATOM 649 O O . LYS A 1 81 ? 1.218 -1.568 12.673 1.00 95.94 81 LYS A O 1
ATOM 654 N N . LEU A 1 82 ? -0.733 -0.433 12.710 1.00 96.75 82 LEU A N 1
ATOM 655 C CA . LEU A 1 82 ? -1.064 -0.666 11.300 1.00 96.75 82 LEU A CA 1
ATOM 656 C C . LEU A 1 82 ? 0.029 -0.107 10.382 1.00 96.75 82 LEU A C 1
ATOM 658 O O . LEU A 1 82 ? 0.506 -0.816 9.499 1.00 96.75 82 LEU A O 1
ATOM 662 N N . LEU A 1 83 ? 0.469 1.130 10.628 1.00 96.25 83 LEU A N 1
ATOM 663 C CA . LEU A 1 83 ? 1.522 1.774 9.843 1.00 96.25 83 LEU A CA 1
ATOM 664 C C . LEU A 1 83 ? 2.841 0.988 9.891 1.00 96.25 83 LEU A C 1
ATOM 666 O O . LEU A 1 83 ? 3.437 0.746 8.845 1.00 96.25 83 LEU A O 1
ATOM 670 N N . ASN A 1 84 ? 3.264 0.540 11.077 1.00 95.62 84 ASN A N 1
ATOM 671 C CA . ASN A 1 84 ? 4.498 -0.233 11.246 1.00 95.62 84 ASN A CA 1
ATOM 672 C C . ASN A 1 84 ? 4.455 -1.563 10.478 1.00 95.62 84 ASN A C 1
ATOM 674 O O . ASN A 1 84 ? 5.445 -1.947 9.858 1.00 95.62 84 ASN A O 1
ATOM 678 N N . ILE A 1 85 ? 3.309 -2.255 10.495 1.00 95.31 85 ILE A N 1
ATOM 679 C CA . ILE A 1 85 ? 3.126 -3.509 9.749 1.00 95.31 85 ILE A CA 1
ATOM 680 C C . ILE A 1 85 ? 3.235 -3.242 8.247 1.00 95.31 85 ILE A C 1
ATOM 682 O O . ILE A 1 85 ? 3.982 -3.933 7.555 1.00 95.31 85 ILE A O 1
ATOM 686 N N . VAL A 1 86 ? 2.534 -2.220 7.742 1.00 95.12 86 VAL A N 1
ATOM 687 C CA . VAL A 1 86 ? 2.596 -1.854 6.318 1.00 95.12 86 VAL A CA 1
ATOM 688 C C . VAL A 1 86 ? 4.019 -1.487 5.913 1.00 95.12 86 VAL A C 1
ATOM 690 O O . VAL A 1 86 ? 4.468 -1.918 4.853 1.00 95.12 86 VAL A O 1
ATOM 693 N N . GLU A 1 87 ? 4.748 -0.734 6.735 1.00 95.50 8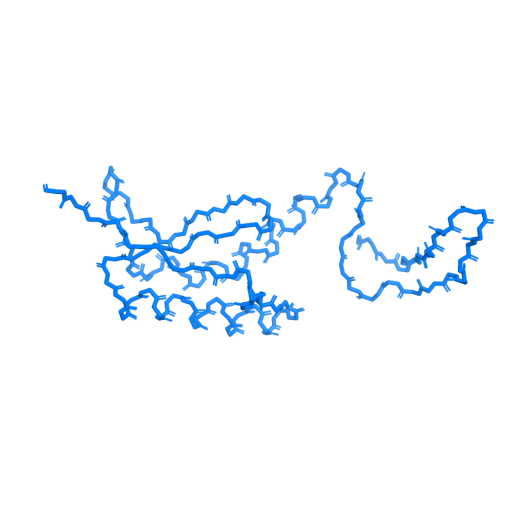7 GLU A N 1
ATOM 694 C CA . GLU A 1 87 ? 6.137 -0.356 6.466 1.00 95.50 87 GLU A CA 1
ATOM 695 C C . GLU A 1 87 ? 7.067 -1.568 6.401 1.00 95.50 87 GLU A C 1
ATOM 697 O O . GLU A 1 87 ? 7.838 -1.717 5.448 1.00 95.50 87 GLU A O 1
ATOM 702 N N . GLU A 1 88 ? 6.979 -2.460 7.386 1.00 95.44 88 GLU A N 1
ATOM 703 C CA . GLU A 1 88 ? 7.815 -3.652 7.443 1.00 95.44 88 GLU A CA 1
ATOM 704 C C . GLU A 1 88 ? 7.561 -4.577 6.245 1.00 95.44 88 GLU A C 1
ATOM 706 O O . GLU A 1 88 ? 8.508 -5.005 5.573 1.00 95.44 88 GLU A O 1
ATOM 711 N N . GLU A 1 89 ? 6.293 -4.851 5.945 1.00 94.25 89 GLU A N 1
ATOM 712 C CA . GLU A 1 89 ? 5.888 -5.728 4.847 1.00 94.25 89 GLU A CA 1
ATOM 713 C C . GLU A 1 89 ? 6.198 -5.111 3.480 1.00 94.25 89 GLU A C 1
ATOM 715 O O . GLU A 1 89 ? 6.713 -5.798 2.594 1.00 94.25 89 GLU A O 1
ATOM 720 N N . SER A 1 90 ? 6.004 -3.799 3.323 1.00 93.81 90 SER A N 1
ATOM 721 C CA . SER A 1 90 ? 6.408 -3.072 2.114 1.00 93.81 90 SER A CA 1
ATOM 722 C C . SER A 1 90 ? 7.908 -3.199 1.872 1.00 93.81 90 SER A C 1
ATOM 724 O O . SER A 1 90 ? 8.324 -3.573 0.772 1.00 93.81 90 SER A O 1
ATOM 726 N N . ARG A 1 91 ? 8.730 -3.002 2.910 1.00 94.69 91 ARG A N 1
ATOM 727 C CA . ARG A 1 91 ? 10.191 -3.101 2.809 1.00 94.69 91 ARG A CA 1
ATOM 728 C C . ARG A 1 91 ? 10.653 -4.511 2.443 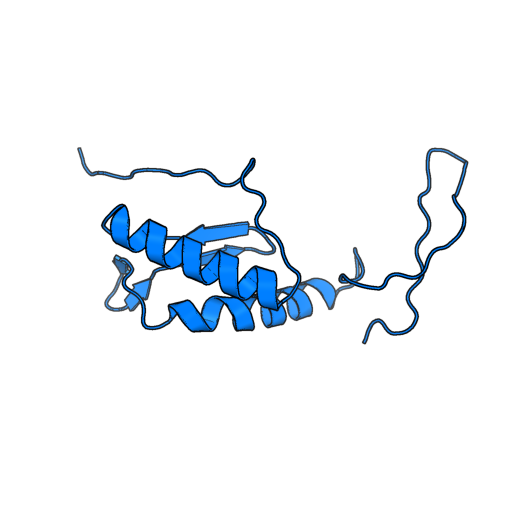1.00 94.69 91 ARG A C 1
ATOM 730 O O . ARG A 1 91 ? 11.517 -4.657 1.577 1.00 94.69 91 ARG A O 1
ATOM 737 N N . LYS A 1 92 ? 10.050 -5.559 3.025 1.00 93.69 92 LYS A N 1
ATOM 738 C CA . LYS A 1 92 ? 10.303 -6.970 2.642 1.00 93.69 92 LYS A CA 1
ATOM 739 C C . LYS A 1 92 ? 10.003 -7.227 1.163 1.00 93.69 92 LYS A C 1
ATOM 741 O O . LYS A 1 92 ? 10.625 -8.082 0.534 1.00 93.69 92 LYS A O 1
ATOM 746 N N . LYS A 1 93 ? 9.057 -6.474 0.606 1.00 91.38 93 LYS A N 1
ATOM 747 C CA . LYS A 1 93 ? 8.623 -6.513 -0.792 1.00 91.38 93 LYS A CA 1
ATOM 748 C C . LYS A 1 93 ? 9.292 -5.427 -1.650 1.00 91.38 93 LYS A C 1
ATOM 750 O O . LYS A 1 93 ? 8.903 -5.213 -2.792 1.00 91.38 93 LYS A O 1
ATOM 755 N N . GLY A 1 94 ? 10.329 -4.752 -1.155 1.00 91.56 94 GLY A N 1
ATOM 756 C CA . GLY A 1 94 ? 11.081 -3.761 -1.930 1.00 91.56 94 GLY A CA 1
ATOM 757 C C . GLY A 1 94 ? 10.282 -2.516 -2.327 1.00 91.56 94 GLY A C 1
ATOM 758 O O . GLY A 1 94 ? 10.668 -1.856 -3.293 1.00 91.56 94 GLY A O 1
ATOM 759 N N . LEU A 1 95 ? 9.195 -2.221 -1.610 1.00 91.12 95 LEU A N 1
ATOM 760 C CA . LEU A 1 95 ? 8.483 -0.948 -1.644 1.00 91.12 95 LEU A CA 1
ATOM 761 C C . LEU A 1 95 ? 8.891 -0.094 -0.446 1.00 91.12 95 LEU A C 1
ATOM 763 O O . LEU A 1 95 ? 9.277 -0.607 0.604 1.00 91.12 95 LEU A O 1
ATOM 767 N N . GLU A 1 96 ? 8.771 1.214 -0.608 1.00 92.00 96 GLU A N 1
ATOM 768 C CA . GLU A 1 96 ? 9.095 2.192 0.419 1.00 92.00 96 GLU A CA 1
ATOM 769 C C . GLU A 1 96 ? 7.937 3.182 0.542 1.00 92.00 96 GLU A C 1
ATOM 771 O O . GLU A 1 96 ? 7.416 3.674 -0.461 1.00 92.00 96 GLU A O 1
ATOM 776 N N . LEU A 1 97 ? 7.516 3.448 1.777 1.00 91.81 97 LEU A N 1
ATOM 777 C CA . LEU A 1 97 ? 6.501 4.454 2.061 1.00 91.81 97 LEU A CA 1
ATOM 778 C C . LEU A 1 97 ? 7.103 5.845 1.895 1.00 91.81 97 LEU A C 1
ATOM 780 O O . LEU A 1 97 ? 8.192 6.139 2.389 1.00 91.81 97 LEU A O 1
ATOM 784 N N . ASN A 1 98 ? 6.360 6.741 1.253 1.00 92.19 98 ASN A N 1
ATOM 785 C CA . ASN A 1 98 ? 6.772 8.130 1.148 1.00 92.19 98 ASN A CA 1
ATOM 786 C C . ASN A 1 98 ? 6.359 8.905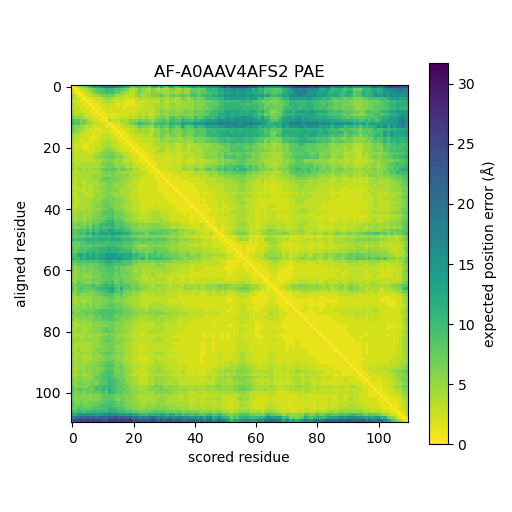 2.402 1.00 92.19 98 ASN A C 1
ATOM 788 O O . ASN A 1 98 ? 5.322 9.563 2.421 1.00 92.19 98 ASN A O 1
ATOM 792 N N . SER A 1 99 ? 7.203 8.869 3.431 1.00 90.44 99 SER A N 1
ATOM 793 C CA . SER A 1 99 ? 6.954 9.554 4.707 1.00 90.44 99 SER A CA 1
ATOM 794 C C . SER A 1 99 ? 6.692 11.058 4.577 1.00 90.44 99 SER A C 1
ATOM 796 O O . SER A 1 99 ? 5.999 11.619 5.413 1.00 90.44 99 SER A O 1
ATOM 798 N N . LYS A 1 100 ? 7.196 11.715 3.521 1.00 94.25 100 LYS A N 1
ATOM 799 C CA . LYS A 1 100 ? 6.943 13.144 3.257 1.00 94.25 100 LYS A CA 1
ATOM 800 C C . LYS A 1 100 ? 5.551 13.430 2.695 1.00 94.25 100 LYS A C 1
ATOM 802 O O . LYS A 1 100 ? 5.156 14.587 2.657 1.00 94.25 100 LYS A O 1
ATOM 807 N N . LYS A 1 101 ? 4.877 12.414 2.154 1.00 91.94 101 LYS A N 1
ATOM 808 C CA . LYS A 1 101 ? 3.519 12.517 1.601 1.00 91.94 101 LYS A CA 1
ATOM 809 C C . LYS A 1 101 ? 2.469 11.865 2.499 1.00 91.94 101 LYS A C 1
ATOM 811 O O . LYS A 1 101 ? 1.284 12.113 2.303 1.00 91.94 101 LYS A O 1
ATOM 816 N N . THR A 1 102 ? 2.885 11.010 3.429 1.00 94.56 102 THR A N 1
ATOM 817 C CA . THR A 1 102 ? 1.987 10.356 4.378 1.00 94.56 102 THR A CA 1
ATOM 818 C C . THR A 1 102 ? 1.611 11.325 5.490 1.00 94.56 102 THR A C 1
ATOM 820 O O . THR A 1 102 ? 2.463 11.740 6.269 1.00 94.56 102 THR A O 1
ATOM 823 N N . GLU A 1 103 ? 0.321 11.626 5.598 1.00 95.44 103 GLU A N 1
ATOM 824 C CA . GLU A 1 103 ? -0.223 12.558 6.585 1.00 95.44 103 GLU A CA 1
ATOM 825 C C . GLU A 1 103 ? -1.211 11.858 7.526 1.00 95.44 103 GLU A C 1
ATOM 827 O O . GLU A 1 103 ? -1.831 10.853 7.173 1.00 95.44 103 GLU A O 1
ATOM 832 N N . VAL A 1 104 ? -1.377 12.407 8.732 1.00 96.00 104 VAL A N 1
ATOM 833 C CA . VAL A 1 104 ? -2.344 11.917 9.727 1.00 96.00 104 VAL A CA 1
ATOM 834 C C . VAL A 1 104 ? -3.507 12.893 9.836 1.00 96.00 104 VAL A C 1
ATOM 836 O O . VAL A 1 104 ? -3.316 14.086 10.063 1.00 96.00 104 VAL A O 1
ATOM 839 N N . MET A 1 105 ? -4.729 12.370 9.746 1.00 95.88 105 MET A N 1
ATOM 840 C CA . MET A 1 105 ? -5.962 13.131 9.929 1.00 95.88 105 MET A CA 1
ATOM 841 C C . MET A 1 105 ? -6.752 12.577 11.117 1.00 95.88 105 MET A C 1
ATOM 843 O O . MET A 1 105 ? -6.992 11.376 11.203 1.00 95.88 105 MET A O 1
ATOM 847 N N . VAL A 1 106 ? -7.189 13.461 12.017 1.00 94.81 106 VAL A N 1
ATOM 848 C CA . VAL A 1 106 ? -8.060 13.108 13.147 1.00 94.81 106 VAL A CA 1
ATOM 849 C C . VAL A 1 106 ? -9.488 13.533 12.822 1.00 94.81 106 VAL A C 1
ATOM 851 O O . VAL A 1 106 ? -9.738 14.701 12.531 1.00 94.81 106 VAL A O 1
ATOM 854 N N . ILE A 1 107 ? -10.425 12.587 12.884 1.00 91.06 107 ILE A N 1
ATOM 855 C CA . ILE A 1 107 ? -11.855 12.837 12.678 1.00 91.06 107 ILE A CA 1
ATOM 856 C C . ILE A 1 107 ? -12.574 12.594 14.004 1.00 91.06 107 ILE A C 1
ATOM 858 O O . ILE A 1 107 ? -12.582 11.480 14.520 1.00 91.06 107 ILE A O 1
ATOM 862 N N . SER A 1 108 ? -13.207 13.632 14.541 1.00 87.25 108 SER A N 1
ATOM 863 C CA . SER A 1 108 ? -14.073 13.548 15.716 1.00 87.25 108 SER A CA 1
ATOM 864 C C . SER A 1 108 ? -15.441 14.153 15.405 1.00 87.25 108 SER A C 1
ATOM 866 O O . SER A 1 108 ? -15.582 15.010 14.529 1.00 87.25 108 SER A O 1
ATOM 868 N N . ARG A 1 109 ? -16.479 13.687 16.106 1.00 80.75 109 ARG A N 1
ATOM 869 C CA . ARG A 1 109 ? -17.778 14.369 16.089 1.00 80.75 109 ARG A CA 1
ATOM 870 C C . ARG A 1 109 ? -17.682 15.623 16.961 1.00 80.75 109 ARG A C 1
ATOM 872 O O . ARG A 1 109 ? -17.048 15.577 18.014 1.00 80.75 109 ARG A O 1
ATOM 879 N N . LYS A 1 110 ? -18.2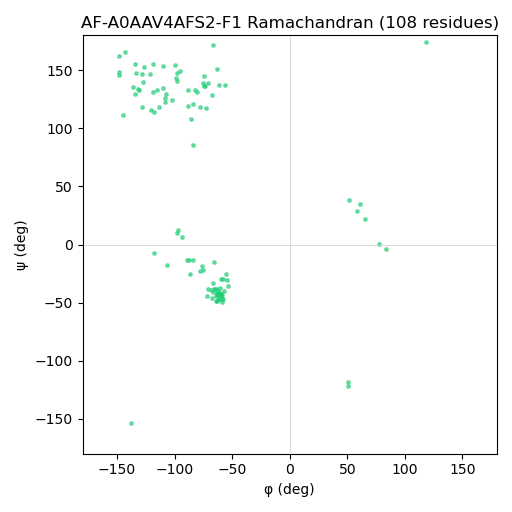83 16.717 16.488 1.00 53.84 110 LYS A N 1
ATOM 880 C CA . LYS A 1 110 ? -18.568 17.895 17.316 1.00 53.84 110 LYS A CA 1
ATOM 881 C C . LYS A 1 110 ? -19.590 17.559 18.394 1.00 53.84 110 LYS A C 1
ATOM 883 O O . LYS A 1 110 ? -20.472 16.720 18.101 1.00 53.84 110 LYS A O 1
#

Nearest PDB structures (foldseek):
  8gh6-assembly1_A  TM=8.997E-01  e=3.671E-04  Bombyx mori
  8ibz-assembly1_C  TM=8.599E-01  e=2.844E-03  Bombyx mori

Solvent-accessible surface area (backbone atoms only — not comparable to full-atom values): 7159 Å² total; per-residue (Å²): 132,81,73,92,37,66,48,58,59,72,57,92,95,45,67,52,74,74,41,78,53,89,75,86,68,60,85,94,44,88,61,33,61,60,54,49,52,56,54,52,45,66,47,51,59,78,48,73,88,50,79,31,42,79,57,97,88,40,77,44,36,66,51,77,56,94,92,49,72,46,79,41,44,89,45,69,71,55,39,50,51,53,50,52,51,48,48,54,43,29,46,78,68,76,42,80,81,59,70,94,76,63,82,90,84,87,87,76,84,131

Mean predicted aligned error: 5.07 Å

Foldseek 3Di:
DQPQDWDWDDDPPDIGDIDTDPDAADPPDPCRQVVQVVLLCVLCVVCLPAAFDADPNDGDQWDDDRPDIDGGHPDPVSSVVSVVSSQVSCVVVVHHDPPVPDDDDDDDDD

Sequence (110 aa):
MYWEQTAAMRIENKTSTFQDIKRGVRQGCVLSPDLFSLYSEIIMRNLENHPGIKVGGQNINNLRYADDTVLIAENKEDLQKLLNIVEEESRKKGLELNSKKTEVMVISRK

InterPro domains:
  IPR000477 Reverse transcriptase domain [PF00078] (10-105)
  IPR000477 Reverse transcriptase domain [PS50878] (1-110)
  IPR043128 Reverse transcriptase/Diguanylate cyclase domain [G3DSA:3.30.70.270] (2-108)
  IPR043502 DNA/RNA polymerase superfamily [SSF56672] (16-107)

Radius of gyration: 18.05 Å; Cα contacts (8 Å, |Δi|>4): 93; chains: 1; bounding box: 43×29×48 Å

Secondary structure (DSSP, 8-state):
--TT-EE--EETTEEPPPEE--SS--TT-TTHHHHHHHHHHHHHGGGTTS--EEETTEEE-EEEETTEEEE--SSHHHHHHHHHHHHHHHHHTT----TTT---------

pLDDT: mean 91.8, std 5.46, range [53.84, 97.0]

Organism: NCBI:txid259542